Protein AF-A0A286TUZ0-F1 (afdb_monomer_lite)

Structure (mmCIF, N/CA/C/O backbone):
data_AF-A0A286TUZ0-F1
#
_entry.id   AF-A0A286TUZ0-F1
#
loop_
_atom_site.group_PDB
_atom_site.id
_atom_site.type_symbol
_atom_site.label_atom_id
_atom_site.label_alt_id
_atom_site.label_comp_id
_atom_site.label_asym_id
_atom_site.label_entity_id
_atom_site.label_seq_id
_atom_site.pdbx_PDB_ins_code
_atom_site.Cartn_x
_atom_site.Cartn_y
_atom_site.Cartn_z
_atom_site.occupancy
_atom_site.B_iso_or_equiv
_atom_site.auth_seq_id
_atom_site.auth_comp_id
_atom_site.auth_asym_id
_atom_site.auth_atom_id
_atom_site.pdbx_PDB_model_num
ATOM 1 N N . MET A 1 1 ? -11.396 -2.522 16.761 1.00 63.53 1 MET A N 1
ATOM 2 C CA . MET A 1 1 ? -9.982 -2.327 17.144 1.00 63.53 1 MET A CA 1
ATOM 3 C C . MET A 1 1 ? -9.134 -2.077 15.890 1.00 63.53 1 MET A C 1
ATOM 5 O O . MET A 1 1 ? -8.491 -3.007 15.413 1.00 63.53 1 MET A O 1
ATOM 9 N N . SER A 1 2 ? -9.128 -0.863 15.330 1.00 86.94 2 SER A N 1
ATOM 10 C CA . SER A 1 2 ? -8.320 -0.515 14.137 1.00 86.94 2 SER A CA 1
ATOM 11 C C . SER A 1 2 ? -6.956 0.124 14.436 1.00 86.94 2 SER A C 1
ATOM 13 O O . SER A 1 2 ? -6.071 0.102 13.582 1.00 86.94 2 SER A O 1
ATOM 15 N N . VAL A 1 3 ? -6.754 0.650 15.650 1.00 90.19 3 VAL A N 1
ATOM 16 C CA . VAL A 1 3 ? -5.597 1.493 16.019 1.00 90.19 3 VAL A CA 1
ATOM 17 C C . VAL A 1 3 ? -4.228 0.905 15.621 1.00 90.19 3 VAL A C 1
ATOM 19 O O . VAL A 1 3 ? -3.435 1.638 15.027 1.00 90.19 3 VAL A O 1
ATOM 22 N N . PRO A 1 4 ? -3.915 -0.391 15.852 1.00 90.94 4 PRO A N 1
ATOM 23 C CA . PRO A 1 4 ? -2.632 -0.957 15.425 1.00 90.94 4 PRO A CA 1
ATOM 24 C C . PRO A 1 4 ? -2.449 -0.993 13.899 1.00 90.94 4 PRO A C 1
ATOM 26 O O . PRO A 1 4 ? -1.337 -0.803 13.411 1.00 90.94 4 PRO A O 1
ATOM 29 N N . ALA A 1 5 ? -3.528 -1.215 13.141 1.00 89.62 5 ALA A N 1
ATOM 30 C CA . ALA A 1 5 ? -3.491 -1.223 11.680 1.00 89.62 5 ALA A CA 1
ATOM 31 C C . ALA A 1 5 ? -3.278 0.192 11.127 1.00 89.62 5 ALA A C 1
ATOM 33 O O . ALA A 1 5 ? -2.454 0.381 10.236 1.00 89.62 5 ALA A O 1
ATOM 34 N N . ILE A 1 6 ? -3.950 1.190 11.710 1.00 91.44 6 ILE A N 1
ATOM 35 C CA . ILE A 1 6 ? -3.769 2.603 11.352 1.00 91.44 6 ILE A CA 1
ATOM 36 C C . ILE A 1 6 ? -2.332 3.052 11.654 1.00 91.44 6 ILE A C 1
ATOM 38 O O . ILE A 1 6 ? -1.670 3.602 10.778 1.00 91.44 6 ILE A O 1
ATOM 42 N N . MET A 1 7 ? -1.796 2.743 12.842 1.00 90.31 7 MET A N 1
ATOM 43 C CA . MET A 1 7 ? -0.402 3.066 13.186 1.00 90.31 7 MET A CA 1
ATOM 44 C C . MET A 1 7 ? 0.613 2.406 12.244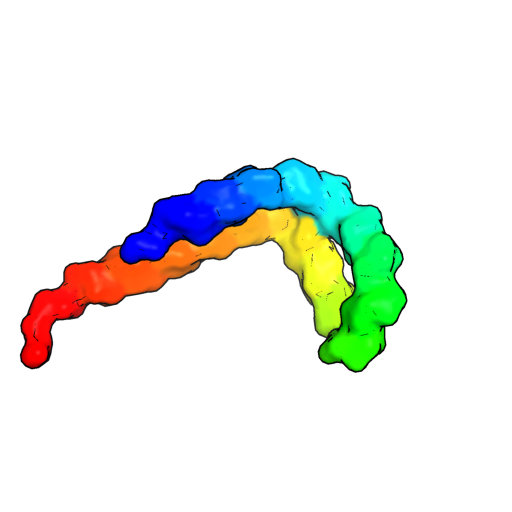 1.00 90.31 7 MET A C 1
ATOM 46 O O . MET A 1 7 ? 1.601 3.034 11.861 1.00 90.31 7 MET A O 1
ATOM 50 N N . PHE A 1 8 ? 0.379 1.153 11.844 1.00 88.50 8 PHE A N 1
ATOM 51 C CA . PHE A 1 8 ? 1.223 0.486 10.855 1.00 88.50 8 PHE A CA 1
ATOM 52 C C . PHE A 1 8 ? 1.175 1.204 9.498 1.00 88.50 8 PHE A C 1
ATOM 54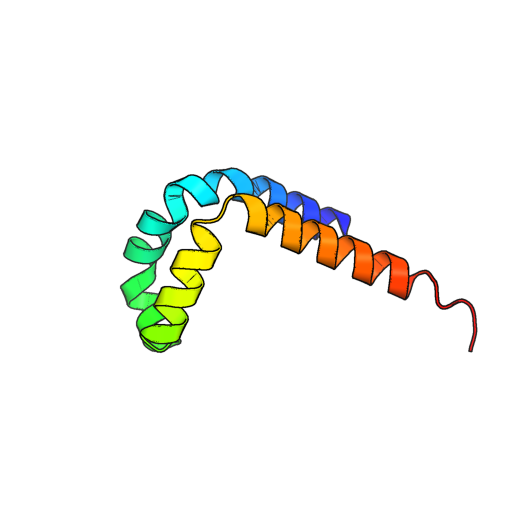 O O . PHE A 1 8 ? 2.228 1.476 8.919 1.00 88.50 8 PHE A O 1
ATOM 61 N N . LEU A 1 9 ? -0.017 1.568 9.017 1.00 87.25 9 LEU A N 1
ATOM 62 C CA . LEU A 1 9 ? -0.196 2.293 7.757 1.00 87.25 9 LEU A CA 1
ATOM 63 C C . LEU A 1 9 ? 0.468 3.680 7.773 1.00 87.25 9 LEU A C 1
ATOM 65 O O . LEU A 1 9 ? 1.152 4.047 6.818 1.00 87.25 9 LEU A O 1
ATOM 69 N N . GLU A 1 10 ? 0.366 4.409 8.883 1.00 85.81 10 GLU A N 1
ATOM 70 C CA . GLU A 1 10 ? 1.080 5.675 9.089 1.00 85.81 10 GLU A CA 1
ATOM 71 C C . GLU A 1 10 ? 2.602 5.503 9.042 1.00 85.81 10 GLU A C 1
ATOM 73 O O . GLU A 1 10 ? 3.312 6.293 8.419 1.00 85.81 10 GLU A O 1
ATOM 78 N N . SER A 1 11 ? 3.122 4.426 9.640 1.00 83.75 11 SER A N 1
ATOM 79 C CA . SER A 1 11 ? 4.563 4.151 9.647 1.00 83.75 11 SER A CA 1
ATOM 80 C C . SER A 1 11 ? 5.138 3.894 8.249 1.00 83.75 11 SER A C 1
ATOM 82 O O . SER A 1 11 ? 6.315 4.166 8.006 1.00 83.75 11 SER A O 1
ATOM 84 N N . VAL A 1 12 ? 4.303 3.423 7.312 1.00 76.62 12 VAL A N 1
ATOM 85 C CA . VAL A 1 12 ? 4.691 3.174 5.917 1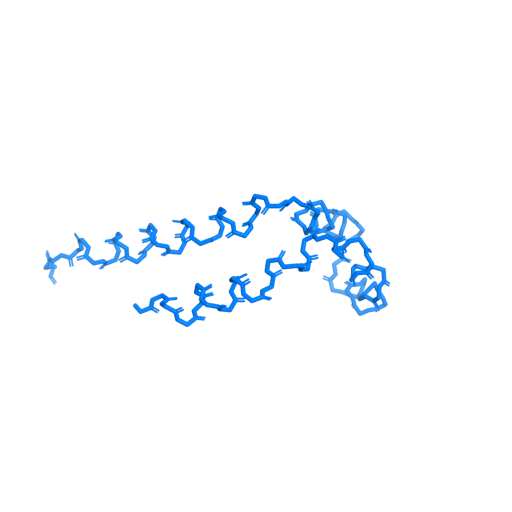.00 76.62 12 VAL A CA 1
ATOM 86 C C . VAL A 1 12 ? 4.355 4.333 4.975 1.00 76.62 12 VAL A C 1
ATOM 88 O O . VAL A 1 12 ? 4.731 4.294 3.807 1.00 76.62 12 VAL A O 1
ATOM 91 N N . ARG A 1 13 ? 3.752 5.422 5.466 1.00 75.75 13 ARG A N 1
ATOM 92 C CA . ARG A 1 13 ? 3.535 6.667 4.708 1.00 75.75 13 ARG A CA 1
ATOM 93 C C . ARG A 1 13 ? 4.792 7.190 3.971 1.00 75.75 13 ARG A C 1
ATOM 95 O O . ARG A 1 13 ? 4.653 7.582 2.810 1.00 75.75 13 ARG A O 1
ATOM 102 N N . PRO A 1 14 ? 6.026 7.163 4.529 1.00 71.12 14 PRO A N 1
ATOM 103 C CA . PRO A 1 14 ? 7.231 7.561 3.785 1.00 71.12 14 PRO A CA 1
ATOM 104 C C . PRO A 1 14 ? 7.603 6.623 2.622 1.00 71.12 14 PRO A C 1
ATOM 106 O O . PRO A 1 14 ? 8.296 7.051 1.695 1.00 71.12 14 PRO A O 1
ATOM 109 N N . LEU A 1 15 ? 7.122 5.372 2.611 1.00 68.19 15 LEU A N 1
ATOM 110 C CA . LEU A 1 15 ? 7.379 4.423 1.522 1.00 68.19 15 LEU A CA 1
ATOM 111 C C . LEU A 1 15 ? 6.644 4.791 0.230 1.00 68.19 15 LEU A C 1
ATOM 113 O O . LEU A 1 15 ? 7.110 4.381 -0.826 1.00 68.19 15 LEU A O 1
ATOM 117 N N . ASN A 1 16 ? 5.603 5.633 0.263 1.00 64.38 16 ASN A N 1
ATOM 118 C CA . ASN A 1 16 ? 4.955 6.126 -0.962 1.00 64.38 16 ASN A CA 1
ATOM 119 C C . ASN A 1 16 ? 5.910 6.932 -1.866 1.00 64.38 16 ASN A C 1
ATOM 121 O O . ASN A 1 16 ? 5.729 6.976 -3.078 1.00 64.38 16 ASN A O 1
ATOM 125 N N . PHE A 1 17 ? 6.970 7.538 -1.314 1.00 66.31 17 PHE A N 1
ATOM 126 C CA . PHE A 1 17 ? 8.013 8.189 -2.123 1.00 66.31 17 PHE A CA 1
ATOM 127 C C . PHE A 1 17 ? 9.030 7.190 -2.706 1.00 66.31 17 PHE A C 1
ATOM 129 O O . PHE A 1 17 ? 9.693 7.471 -3.701 1.00 66.31 17 PHE A O 1
ATOM 136 N N . ILE A 1 18 ? 9.147 6.010 -2.092 1.00 71.81 18 ILE A N 1
ATOM 137 C CA . ILE A 1 18 ? 10.119 4.958 -2.424 1.00 71.81 18 ILE A CA 1
ATOM 138 C C . ILE A 1 18 ? 9.422 3.788 -3.145 1.00 71.81 18 ILE A C 1
ATOM 140 O O . ILE A 1 18 ? 10.080 2.828 -3.529 1.00 71.81 18 ILE A O 1
ATOM 144 N N . GLY A 1 19 ? 8.109 3.856 -3.396 1.00 74.19 19 GLY A N 1
ATOM 145 C CA . GLY A 1 19 ? 7.302 2.756 -3.934 1.00 74.19 19 GLY A CA 1
ATOM 146 C C . GLY A 1 19 ? 7.861 2.171 -5.230 1.00 74.19 19 GLY A C 1
ATOM 147 O O . GLY A 1 19 ? 7.962 0.954 -5.373 1.00 74.19 19 GLY A O 1
ATOM 148 N N . SER A 1 20 ? 8.352 3.024 -6.132 1.00 74.44 20 SER A N 1
ATOM 149 C CA . SER A 1 20 ? 9.020 2.593 -7.367 1.00 74.44 20 SER A CA 1
ATOM 150 C C . SER A 1 20 ? 10.304 1.792 -7.103 1.00 74.44 20 SER A C 1
ATOM 152 O O . SER A 1 20 ? 10.530 0.764 -7.742 1.00 74.44 20 SER A O 1
ATOM 154 N N . GLN A 1 21 ? 11.113 2.197 -6.121 1.00 78.62 21 GLN A N 1
ATOM 155 C CA . GLN A 1 21 ? 12.342 1.500 -5.725 1.00 78.62 21 GLN 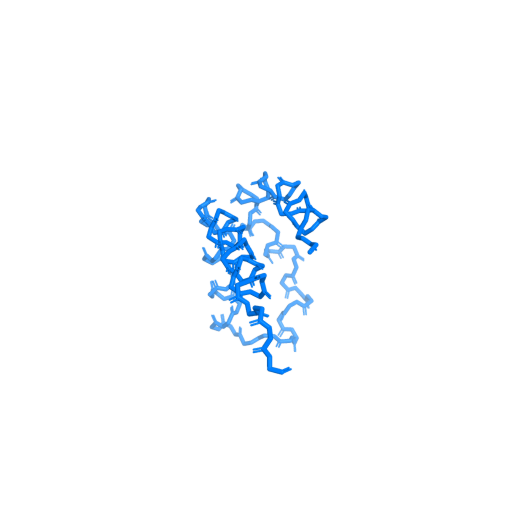A CA 1
ATOM 156 C C . GLN A 1 21 ? 12.052 0.223 -4.927 1.00 78.62 21 GLN A C 1
ATOM 158 O O . GLN A 1 21 ? 12.692 -0.802 -5.159 1.00 78.62 21 GLN A O 1
ATOM 163 N N . ALA A 1 22 ? 11.050 0.247 -4.045 1.00 80.44 22 ALA A N 1
ATOM 164 C CA . ALA A 1 22 ? 10.584 -0.924 -3.308 1.00 80.44 22 ALA A CA 1
ATOM 165 C C . ALA A 1 22 ? 10.064 -2.003 -4.265 1.00 80.44 22 ALA A C 1
ATOM 167 O O . ALA A 1 22 ? 10.408 -3.174 -4.122 1.00 80.44 22 ALA A O 1
ATOM 168 N N . MET A 1 23 ? 9.315 -1.608 -5.296 1.00 85.62 23 MET A N 1
ATOM 169 C CA . MET A 1 23 ? 8.866 -2.521 -6.341 1.00 85.62 23 MET A CA 1
ATOM 170 C C . MET A 1 23 ? 10.048 -3.113 -7.107 1.00 85.62 23 MET A C 1
ATOM 172 O O . MET A 1 23 ? 10.122 -4.330 -7.236 1.00 85.62 23 MET A O 1
ATOM 176 N N . ILE A 1 24 ? 11.021 -2.300 -7.542 1.00 84.44 24 ILE A N 1
ATOM 177 C CA . ILE A 1 24 ? 12.235 -2.803 -8.214 1.00 84.44 24 ILE A CA 1
ATOM 178 C C . ILE A 1 24 ? 12.983 -3.819 -7.338 1.00 84.44 24 ILE A C 1
ATOM 180 O O . ILE A 1 24 ? 13.371 -4.875 -7.839 1.00 84.44 24 ILE A O 1
ATOM 184 N N . PHE A 1 25 ? 13.138 -3.534 -6.044 1.00 84.69 25 PHE A N 1
ATOM 185 C CA . PHE A 1 25 ? 13.772 -4.433 -5.080 1.00 84.69 25 PHE A CA 1
ATOM 186 C C . PHE A 1 25 ? 12.986 -5.741 -4.885 1.00 84.69 25 PHE A C 1
ATOM 188 O O . PHE A 1 25 ? 13.573 -6.822 -4.871 1.00 84.69 25 PHE A O 1
ATOM 195 N N . LEU A 1 26 ? 11.656 -5.663 -4.784 1.00 85.25 26 LEU A N 1
ATOM 196 C CA . LEU A 1 26 ? 10.779 -6.814 -4.548 1.00 85.25 26 LEU A CA 1
ATOM 197 C C . LEU A 1 26 ? 10.407 -7.583 -5.825 1.00 85.25 26 LEU A C 1
ATOM 199 O O . LEU A 1 26 ? 9.887 -8.694 -5.737 1.00 85.25 26 LEU A O 1
ATOM 203 N N . LYS A 1 27 ? 10.694 -7.046 -7.015 1.00 86.81 27 LYS A N 1
ATOM 204 C CA . LYS A 1 27 ? 10.424 -7.659 -8.326 1.00 86.81 27 LYS A CA 1
ATOM 205 C C . LYS A 1 27 ? 10.798 -9.145 -8.434 1.00 86.81 27 LYS A C 1
ATOM 207 O O . LYS A 1 27 ? 9.942 -9.906 -8.890 1.00 86.81 27 LYS A O 1
ATOM 212 N N . PRO A 1 28 ? 12.005 -9.607 -8.048 1.00 86.06 28 PRO A N 1
ATOM 213 C CA . PRO A 1 28 ? 12.351 -11.030 -8.125 1.00 86.06 28 PRO A CA 1
ATOM 214 C C . PRO A 1 28 ? 11.446 -11.931 -7.269 1.00 86.06 28 PRO A C 1
ATOM 216 O O . PRO A 1 28 ? 11.220 -13.078 -7.638 1.00 86.06 28 PRO A O 1
ATOM 219 N N . VAL A 1 29 ? 10.882 -11.416 -6.174 1.00 91.94 29 VAL A N 1
ATOM 220 C CA . VAL A 1 29 ? 9.942 -12.153 -5.318 1.00 91.94 29 VAL A CA 1
ATOM 221 C C . VAL A 1 29 ? 8.524 -12.055 -5.881 1.00 91.94 29 VAL A C 1
ATOM 223 O O . VAL A 1 29 ? 7.884 -13.069 -6.145 1.00 91.94 29 VAL A O 1
ATOM 226 N N . LEU A 1 30 ? 8.042 -10.835 -6.128 1.00 87.00 30 LEU A N 1
ATOM 227 C CA . LEU A 1 30 ? 6.657 -10.573 -6.530 1.00 87.00 30 LEU A CA 1
ATOM 228 C C . LEU A 1 30 ? 6.327 -11.106 -7.928 1.00 87.00 30 LEU A C 1
ATOM 230 O O . LEU A 1 30 ? 5.208 -11.554 -8.149 1.00 87.00 30 LEU A O 1
ATOM 234 N N . SER A 1 31 ? 7.287 -11.139 -8.856 1.00 87.25 31 SER A N 1
ATOM 235 C CA . SER A 1 31 ? 7.066 -11.678 -10.211 1.00 87.25 31 SER A CA 1
ATOM 236 C C . SER A 1 31 ? 6.749 -13.177 -10.246 1.00 87.25 31 SER A C 1
ATOM 238 O O . SER A 1 31 ? 6.287 -13.677 -11.270 1.00 87.25 31 SER A O 1
ATOM 240 N N . ARG A 1 32 ? 6.960 -13.901 -9.137 1.00 92.12 32 ARG A N 1
ATOM 241 C CA . ARG A 1 32 ? 6.539 -15.299 -8.998 1.00 92.12 32 ARG A CA 1
ATOM 242 C C . ARG A 1 32 ? 5.062 -15.442 -8.624 1.00 92.12 32 ARG A C 1
ATOM 244 O O . ARG A 1 32 ? 4.468 -16.463 -8.966 1.00 92.12 32 ARG A O 1
ATOM 251 N N . PHE A 1 33 ? 4.505 -14.450 -7.931 1.00 92.31 33 PHE A N 1
ATOM 252 C CA . PHE A 1 33 ? 3.150 -14.476 -7.368 1.00 92.31 33 PHE A CA 1
ATOM 253 C C . PHE A 1 33 ? 2.152 -13.621 -8.152 1.00 92.31 33 PHE A C 1
ATOM 255 O O . PHE A 1 33 ? 0.957 -13.879 -8.080 1.00 92.31 33 PHE A O 1
ATOM 262 N N . PHE A 1 34 ? 2.639 -12.633 -8.903 1.00 90.94 34 PHE A N 1
ATOM 263 C CA . PHE A 1 34 ? 1.819 -11.673 -9.631 1.00 90.94 34 PHE A CA 1
ATOM 264 C C . PHE A 1 34 ? 2.167 -11.670 -11.117 1.00 90.94 34 PHE A C 1
ATOM 266 O O . PHE A 1 34 ? 3.333 -11.749 -11.515 1.00 90.94 34 PHE A O 1
ATOM 273 N N . THR A 1 35 ? 1.145 -11.512 -11.951 1.00 92.44 35 THR A N 1
ATOM 274 C CA . THR A 1 35 ? 1.306 -11.197 -13.368 1.00 92.44 35 THR A CA 1
ATOM 275 C C . THR A 1 35 ? 1.946 -9.819 -13.545 1.00 92.44 35 THR A C 1
ATOM 277 O O . THR A 1 35 ? 1.946 -8.967 -12.654 1.00 92.44 35 THR A O 1
ATOM 280 N N . ARG A 1 36 ? 2.479 -9.557 -14.742 1.00 88.00 36 ARG A N 1
ATOM 281 C CA . ARG A 1 36 ? 3.062 -8.249 -15.074 1.00 88.00 36 ARG A CA 1
ATOM 282 C C . ARG A 1 36 ? 2.056 -7.104 -14.914 1.00 88.00 36 ARG A C 1
ATOM 284 O O . ARG A 1 36 ? 2.450 -6.011 -14.514 1.00 88.00 36 ARG A O 1
ATOM 291 N N . GLU A 1 37 ? 0.786 -7.352 -15.230 1.00 90.69 37 GLU A N 1
ATOM 292 C CA . GLU A 1 37 ? -0.283 -6.362 -15.095 1.00 90.69 37 GLU A CA 1
ATOM 293 C C . GLU A 1 37 ? -0.591 -6.067 -13.622 1.00 90.69 37 GLU A C 1
ATOM 295 O O . GLU A 1 37 ? -0.638 -4.904 -13.229 1.00 90.69 37 GLU A O 1
ATOM 300 N N . GLU A 1 38 ? -0.727 -7.100 -12.789 1.00 90.31 38 GLU A N 1
ATOM 301 C CA . GLU A 1 38 ? -0.950 -6.947 -11.345 1.00 90.31 38 GLU A CA 1
ATOM 302 C C . GLU A 1 38 ? 0.223 -6.248 -10.662 1.00 90.31 38 GLU A C 1
ATOM 304 O O . GLU A 1 38 ? 0.021 -5.330 -9.871 1.00 90.31 38 GLU A O 1
ATOM 309 N N . TYR A 1 39 ? 1.453 -6.612 -11.024 1.00 88.44 39 TYR A N 1
ATOM 310 C CA . TYR A 1 39 ? 2.651 -5.939 -10.536 1.00 88.44 39 TYR A CA 1
ATOM 311 C C . TYR A 1 39 ? 2.653 -4.449 -10.913 1.00 88.44 39 TYR A C 1
ATOM 313 O O . TYR A 1 39 ? 3.001 -3.599 -10.095 1.00 88.44 39 TYR A O 1
ATOM 321 N N . HIS A 1 40 ? 2.245 -4.104 -12.138 1.00 85.94 40 HIS A N 1
ATOM 322 C CA . HIS A 1 40 ? 2.157 -2.708 -12.564 1.00 85.94 40 HIS A CA 1
ATOM 323 C C . HIS A 1 40 ? 1.072 -1.939 -11.798 1.00 85.94 40 HIS A C 1
ATOM 325 O O . HIS A 1 40 ? 1.325 -0.825 -11.343 1.00 85.94 40 HIS A O 1
ATOM 331 N N . LYS A 1 41 ? -0.100 -2.551 -11.582 1.00 86.81 41 LYS A N 1
ATOM 332 C CA . LYS A 1 41 ? -1.162 -1.977 -10.741 1.00 86.81 41 LYS A CA 1
ATOM 333 C C . LYS A 1 41 ? -0.672 -1.743 -9.314 1.00 86.81 41 LYS A C 1
ATOM 335 O O . LYS A 1 41 ? -0.882 -0.659 -8.781 1.00 86.81 41 LYS A O 1
ATOM 340 N N . LEU A 1 42 ? 0.034 -2.711 -8.729 1.00 84.12 42 LEU A N 1
ATOM 341 C CA . LEU A 1 42 ? 0.610 -2.586 -7.391 1.00 84.12 42 LEU A CA 1
ATOM 342 C C . LEU A 1 42 ? 1.620 -1.431 -7.319 1.00 84.12 42 LEU A C 1
ATOM 344 O O . LEU A 1 42 ? 1.601 -0.665 -6.362 1.00 84.12 42 LEU A O 1
ATOM 348 N N . ALA A 1 43 ? 2.448 -1.250 -8.351 1.00 82.19 43 ALA A N 1
ATOM 349 C CA . ALA A 1 43 ? 3.395 -0.139 -8.414 1.00 82.19 43 ALA A CA 1
ATOM 350 C C . ALA A 1 43 ? 2.692 1.226 -8.470 1.00 82.19 43 ALA A C 1
ATOM 352 O O . ALA A 1 43 ? 3.085 2.130 -7.742 1.00 82.19 43 ALA A O 1
ATOM 353 N N . ILE A 1 44 ? 1.624 1.356 -9.268 1.00 81.19 44 ILE A N 1
ATOM 354 C CA . ILE A 1 44 ? 0.812 2.584 -9.343 1.00 81.19 44 ILE A CA 1
ATOM 355 C C . ILE A 1 44 ? 0.155 2.889 -7.992 1.00 81.19 44 ILE A C 1
ATOM 357 O O . ILE A 1 44 ? 0.095 4.042 -7.574 1.00 81.19 44 ILE A O 1
ATOM 361 N N . ILE A 1 45 ? -0.349 1.861 -7.306 1.00 80.25 45 ILE A N 1
ATOM 362 C CA . ILE A 1 45 ? -0.961 2.000 -5.980 1.00 80.25 45 ILE A CA 1
ATOM 363 C C . ILE A 1 45 ? 0.079 2.503 -4.967 1.00 80.25 45 ILE A C 1
ATOM 365 O O . ILE A 1 45 ? -0.197 3.441 -4.230 1.00 80.25 45 ILE A O 1
ATOM 369 N N . LEU A 1 46 ? 1.292 1.945 -4.979 1.00 77.44 46 LEU A N 1
ATOM 370 C CA . LEU A 1 46 ? 2.385 2.335 -4.078 1.00 77.44 46 LEU A CA 1
ATOM 371 C C . LEU A 1 46 ? 3.037 3.689 -4.409 1.00 77.44 46 LEU A C 1
ATOM 373 O O . LEU A 1 46 ? 3.833 4.188 -3.621 1.00 77.44 46 LEU A O 1
ATOM 377 N N . GLU A 1 47 ? 2.758 4.270 -5.574 1.00 76.31 47 GLU A N 1
ATOM 378 C CA . GLU A 1 47 ? 3.252 5.598 -5.960 1.00 76.31 47 GLU A CA 1
ATOM 379 C C . GLU A 1 47 ? 2.315 6.722 -5.482 1.00 76.31 47 GLU A C 1
ATOM 381 O O . GLU A 1 47 ? 2.728 7.868 -5.281 1.00 76.31 47 GLU A O 1
ATOM 386 N N . LYS A 1 48 ? 1.033 6.408 -5.267 1.00 76.56 48 LYS A N 1
ATOM 387 C CA . LYS A 1 48 ? 0.022 7.398 -4.896 1.00 76.56 48 LYS A CA 1
ATOM 388 C C . LYS A 1 48 ? 0.031 7.662 -3.398 1.00 76.56 48 LYS A C 1
ATOM 390 O O . LYS A 1 48 ? -0.407 6.838 -2.599 1.00 76.56 48 LYS A O 1
ATOM 395 N N . ARG A 1 49 ? 0.425 8.887 -3.033 1.00 72.06 49 ARG A N 1
ATOM 396 C CA . ARG A 1 49 ? 0.423 9.391 -1.647 1.00 72.06 49 ARG A CA 1
ATOM 397 C C . ARG A 1 49 ? -0.907 9.163 -0.924 1.00 72.06 49 ARG A C 1
ATOM 399 O O . ARG A 1 49 ? -0.895 8.814 0.250 1.00 72.06 49 ARG A O 1
ATOM 406 N N . GLU A 1 50 ? -2.006 9.290 -1.658 1.00 80.31 50 GLU A N 1
ATOM 407 C CA . GLU A 1 50 ? -3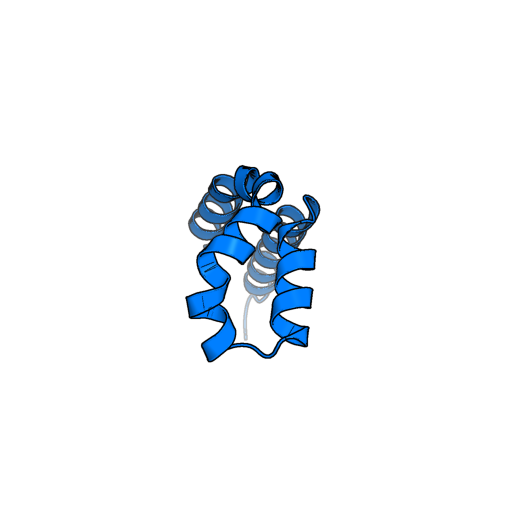.385 9.199 -1.167 1.00 80.31 50 GLU A CA 1
ATOM 408 C C . GLU A 1 50 ? -3.818 7.772 -0.793 1.00 80.31 50 GLU A C 1
ATOM 410 O O . GLU A 1 50 ? -4.811 7.601 -0.097 1.00 80.31 50 GLU A O 1
ATOM 415 N N . VAL A 1 51 ? -3.112 6.725 -1.238 1.00 81.06 51 VAL A N 1
ATOM 416 C CA . VAL A 1 51 ? -3.547 5.335 -1.005 1.00 81.06 51 VAL A CA 1
ATOM 417 C C . VAL A 1 51 ? -3.533 4.967 0.473 1.00 81.06 51 VAL A C 1
ATOM 419 O O . VAL A 1 51 ? -4.430 4.262 0.925 1.00 81.06 51 VAL A O 1
ATOM 422 N N . VAL A 1 52 ? -2.552 5.455 1.234 1.00 83.69 52 VAL A N 1
ATOM 423 C CA . VAL A 1 52 ? -2.495 5.219 2.684 1.00 83.69 52 VAL A CA 1
ATOM 424 C C . VAL A 1 52 ? -3.709 5.852 3.366 1.00 83.69 52 VAL A C 1
ATOM 426 O O . VAL A 1 52 ? -4.343 5.199 4.189 1.00 83.69 52 VAL A O 1
ATOM 429 N N . ASP A 1 53 ? -4.093 7.062 2.952 1.00 86.94 53 ASP A N 1
ATOM 430 C CA . ASP A 1 53 ? -5.278 7.749 3.475 1.00 86.94 53 ASP A CA 1
ATOM 431 C C . ASP A 1 53 ? -6.570 7.012 3.096 1.00 86.94 53 ASP A C 1
ATOM 433 O O . ASP A 1 53 ? -7.444 6.822 3.937 1.00 86.94 53 ASP A O 1
ATOM 437 N N . LEU A 1 54 ? -6.680 6.522 1.856 1.00 88.69 54 LEU A N 1
ATOM 438 C CA . LEU A 1 54 ? -7.825 5.717 1.418 1.00 88.69 54 LEU A CA 1
ATOM 439 C C . LEU A 1 54 ? -7.958 4.417 2.222 1.00 88.69 54 LEU A C 1
ATOM 441 O O . LEU A 1 54 ? -9.067 4.041 2.589 1.00 88.69 54 LEU A O 1
ATOM 445 N N . LEU A 1 55 ? -6.844 3.739 2.512 1.00 88.56 55 LEU A N 1
ATOM 446 C CA . LEU A 1 55 ? -6.845 2.508 3.303 1.00 88.56 55 LEU A CA 1
ATOM 447 C C . LEU A 1 55 ? -7.224 2.764 4.764 1.00 88.56 55 LEU A C 1
ATOM 449 O O . LEU A 1 55 ? -8.009 1.999 5.317 1.00 88.56 55 LEU A O 1
ATOM 453 N N . ILE A 1 56 ? -6.700 3.830 5.376 1.00 90.88 56 ILE A N 1
ATOM 454 C CA . ILE A 1 56 ? -7.070 4.233 6.741 1.00 90.88 56 ILE A CA 1
ATOM 455 C C . ILE A 1 56 ? -8.567 4.560 6.797 1.00 90.88 56 ILE A C 1
ATOM 457 O O . ILE A 1 56 ? -9.280 3.970 7.606 1.00 90.88 56 ILE A O 1
ATOM 461 N N . ASN A 1 57 ? -9.063 5.390 5.873 1.00 92.62 57 ASN A N 1
ATOM 462 C CA . ASN A 1 57 ? -10.480 5.756 5.798 1.00 92.62 57 ASN A CA 1
ATOM 463 C C . ASN A 1 57 ? -11.390 4.535 5.600 1.00 92.62 57 ASN A C 1
ATOM 465 O O . ASN A 1 57 ? -12.486 4.477 6.153 1.00 92.62 57 ASN A O 1
ATOM 469 N N . GLU A 1 58 ? -10.975 3.558 4.792 1.00 92.56 58 GLU A N 1
ATOM 470 C CA . GLU A 1 58 ? -11.741 2.326 4.581 1.00 92.56 58 GLU A CA 1
ATOM 471 C C . GLU A 1 58 ? -11.760 1.450 5.846 1.00 92.56 58 GLU A C 1
ATOM 473 O O . GLU A 1 58 ? -12.793 0.868 6.183 1.00 92.56 58 GLU A O 1
ATOM 478 N N . ILE A 1 59 ? -10.642 1.366 6.574 1.00 92.69 59 ILE A N 1
ATOM 479 C CA . ILE A 1 59 ? -10.560 0.636 7.848 1.00 92.69 59 ILE A CA 1
ATOM 480 C C . ILE A 1 59 ? -11.478 1.276 8.895 1.00 92.69 59 ILE A C 1
ATOM 482 O O . ILE A 1 59 ? -12.237 0.559 9.549 1.00 92.69 59 ILE A O 1
ATOM 486 N N . GLU A 1 60 ? -11.440 2.601 9.031 1.00 92.12 60 GLU A N 1
ATOM 487 C CA . GLU A 1 60 ? -12.293 3.347 9.963 1.00 92.12 60 GLU A CA 1
ATOM 488 C C . GLU A 1 60 ? -13.776 3.193 9.614 1.00 92.12 60 GLU A C 1
ATOM 490 O O . GLU A 1 60 ? -14.593 2.905 10.487 1.00 92.12 60 GLU A O 1
ATOM 495 N N . GLN A 1 61 ? -14.136 3.293 8.330 1.00 92.31 61 GLN A N 1
ATOM 496 C CA . GLN A 1 61 ? -15.512 3.070 7.879 1.00 92.31 61 GLN A CA 1
ATOM 497 C C . GLN A 1 61 ? -16.010 1.662 8.211 1.00 92.31 61 GLN A C 1
ATOM 499 O O . GLN A 1 61 ? -17.132 1.509 8.693 1.00 92.31 61 GLN A O 1
ATOM 504 N N . LYS A 1 62 ? -15.189 0.627 7.991 1.00 90.75 62 LYS A N 1
ATOM 505 C CA . LYS A 1 62 ? -15.564 -0.755 8.327 1.00 90.75 62 LYS A CA 1
ATOM 506 C C . LYS A 1 62 ? -15.687 -0.982 9.831 1.00 90.75 62 LYS A C 1
ATOM 508 O O . LYS A 1 62 ? -16.553 -1.746 10.245 1.00 90.75 62 LYS A O 1
ATOM 513 N N . GLU A 1 63 ? -14.844 -0.349 10.643 1.00 89.19 63 GLU A N 1
ATOM 514 C CA . GLU A 1 63 ? -14.953 -0.421 12.102 1.00 89.19 63 GLU A CA 1
ATOM 515 C C . GLU A 1 63 ? -16.222 0.272 12.607 1.00 89.19 63 GLU A C 1
ATOM 517 O O . GLU A 1 63 ? -16.945 -0.311 13.413 1.00 89.19 63 GLU A O 1
ATOM 522 N N . ASN A 1 64 ? -16.530 1.462 12.088 1.00 86.69 64 ASN A N 1
ATOM 523 C CA . ASN A 1 64 ? -17.738 2.207 12.444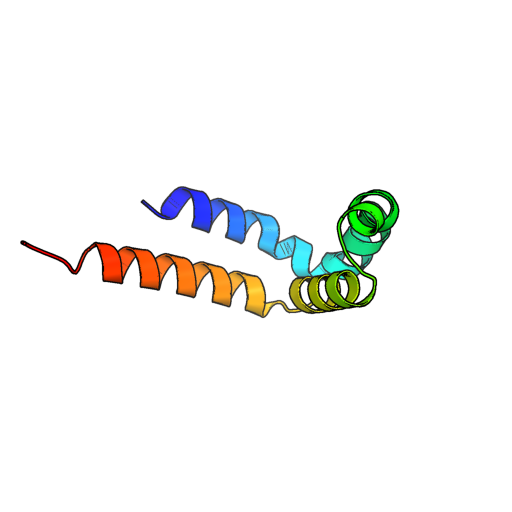 1.00 86.69 64 ASN A CA 1
ATOM 524 C C . ASN A 1 64 ? -19.006 1.450 12.023 1.00 86.69 64 ASN A C 1
ATOM 526 O O . ASN A 1 64 ? -19.908 1.274 12.837 1.00 86.69 64 ASN A O 1
ATOM 530 N N . ALA A 1 65 ? -19.034 0.903 10.804 1.00 85.19 65 ALA A N 1
ATOM 531 C CA . ALA A 1 65 ? -20.142 0.076 10.327 1.00 85.19 65 ALA A CA 1
ATOM 532 C C . ALA A 1 65 ? -20.312 -1.223 11.140 1.00 85.19 65 ALA A C 1
ATOM 534 O O . ALA A 1 65 ? -21.429 -1.698 11.322 1.00 85.19 65 ALA A O 1
ATOM 535 N N . ALA A 1 66 ? -19.219 -1.802 11.652 1.00 76.69 66 ALA A N 1
ATOM 536 C CA . ALA A 1 66 ? -19.277 -2.963 12.541 1.00 76.69 66 ALA A CA 1
ATOM 537 C C . ALA A 1 66 ? -19.723 -2.602 13.972 1.00 76.69 66 ALA A C 1
ATOM 539 O O . ALA A 1 66 ? -20.278 -3.454 14.665 1.00 76.69 66 ALA A O 1
ATOM 540 N N . GLY A 1 67 ? -19.492 -1.362 14.415 1.00 67.38 67 GLY A N 1
ATOM 541 C CA . GLY A 1 67 ? -19.976 -0.823 15.690 1.00 67.38 67 GLY A CA 1
ATOM 542 C C . GLY A 1 67 ? -21.440 -0.363 15.665 1.00 67.38 67 GLY A C 1
ATOM 543 O O . GLY A 1 67 ? -22.068 -0.299 16.717 1.00 67.38 67 GLY A O 1
ATOM 544 N N . GLU A 1 68 ? -21.995 -0.091 14.480 1.00 60.72 68 GLU A N 1
ATOM 545 C CA . GLU A 1 68 ? -23.389 0.327 14.252 1.00 60.72 68 GLU A CA 1
ATOM 546 C C . GLU A 1 68 ? -24.386 -0.828 14.069 1.00 60.72 68 GLU A C 1
ATOM 548 O O . GLU A 1 68 ? -25.543 -0.580 13.735 1.00 60.72 68 GLU A O 1
ATOM 553 N N . ASN A 1 69 ? -24.002 -2.079 14.346 1.00 59.16 69 ASN A N 1
ATOM 554 C CA . ASN A 1 69 ? -24.965 -3.178 14.459 1.00 59.16 69 ASN A CA 1
ATOM 555 C C . ASN A 1 69 ? -25.239 -3.532 15.936 1.00 59.16 69 ASN A C 1
ATOM 557 O O . ASN A 1 69 ? -24.726 -4.546 16.422 1.00 59.16 69 ASN A O 1
ATOM 561 N N . PRO A 1 70 ? -26.006 -2.712 16.687 1.00 58.53 70 PRO A N 1
ATOM 562 C CA . PRO A 1 70 ? -26.559 -3.138 17.955 1.00 58.53 70 PRO A CA 1
ATOM 563 C C . PRO A 1 70 ? -27.759 -4.054 17.670 1.00 58.53 70 PRO A C 1
ATOM 565 O O . PRO A 1 70 ? -28.756 -3.620 17.107 1.00 58.53 70 PRO A O 1
ATOM 568 N N . GLU A 1 71 ? -27.646 -5.312 18.095 1.00 57.31 71 GLU A N 1
ATOM 569 C CA . GLU A 1 71 ? -28.748 -6.277 18.257 1.00 57.31 71 GLU A CA 1
ATOM 570 C C . GLU A 1 71 ? -29.393 -6.848 16.973 1.00 57.31 71 GLU A C 1
ATOM 572 O O . GLU A 1 71 ? -30.314 -6.291 16.379 1.00 57.31 71 GLU A O 1
ATOM 577 N N . MET A 1 72 ? -28.974 -8.074 16.637 1.00 42.78 72 MET A N 1
ATOM 578 C CA . MET A 1 72 ? -29.905 -9.173 16.342 1.00 42.78 72 MET A CA 1
ATOM 579 C C . MET A 1 72 ? -29.737 -10.223 17.435 1.00 42.78 72 MET A C 1
ATOM 581 O O . MET A 1 72 ? -28.563 -10.564 17.718 1.00 42.78 72 MET A O 1
#

Secondary structure (DSSP, 8-state):
--HHHHHHHHHHGGGGGTHHHHHHHHHHHHTTTS-HHHHHHHHHHHH-THHHHHHHHHHHHHHHHHHT----

Organism: NCBI:txid1284222

Foldseek 3Di:
DCVVVLVVLVVCLVQLCVLQVVLVVCVVVVVVVDDPVVSVVSSVLSNDSCNSVVVSVVSVVVVVVVVPDDDD

Radius of gyration: 15.54 Å; chains: 1; bounding box: 44×25×33 Å

pLDDT: mean 81.86, std 10.46, range [42.78, 92.69]

Sequence (72 aa):
MSVPAIMFLESVRPLNFIGSQAMIFLKPVLSRFFTREEYHKLAIILEKREVVDLLINEIEQKENAAGENPEM